Protein AF-D0R4Z8-F1 (afdb_monomer_lite)

pLDDT: mean 88.05, std 11.85, range [53.16, 97.5]

Sequence (98 aa):
MKKLKQFIIKNRQVKGFTLVEMVIVIAIIAMLILLIVPGLSRQKDRATSKTDEALRTTIETQRQLAEDNGDGTSLEELVKKEYISQKQKERYEKLPQK

Secondary structure (DSSP, 8-state):
-HHHHHHHHHT----PPPHHHHHHHHHHHHHHHHHHHHHHHHHHHHHHHHHHHHHHHHHHHHHHHHHHTT---SHHHHHHTTSS-HHHHHHHHTS---

Radius of gyration: 31.8 Å; chains: 1; bounding box: 44×43×94 Å

Structure (mmCIF, N/CA/C/O backbone):
data_AF-D0R4Z8-F1
#
_entry.id   AF-D0R4Z8-F1
#
loop_
_atom_site.group_PDB
_atom_site.id
_atom_site.type_symbol
_atom_site.label_atom_id
_atom_site.label_alt_id
_atom_site.label_comp_id
_atom_site.label_asym_id
_atom_site.label_entity_id
_atom_site.label_seq_id
_atom_site.pdbx_PDB_ins_code
_atom_site.Cartn_x
_atom_site.Cartn_y
_atom_site.Cartn_z
_atom_site.occupancy
_atom_site.B_iso_or_equiv
_atom_site.auth_seq_id
_atom_site.auth_comp_id
_atom_site.auth_asym_id
_atom_site.auth_atom_id
_atom_site.pdbx_PDB_model_num
ATOM 1 N N . MET A 1 1 ? -12.691 -29.568 64.448 1.00 56.84 1 MET A N 1
ATOM 2 C CA . MET A 1 1 ? -12.521 -28.260 63.761 1.00 56.84 1 MET A CA 1
ATOM 3 C C . MET A 1 1 ? -12.261 -28.344 62.249 1.00 56.84 1 MET A C 1
ATOM 5 O O . MET A 1 1 ? -12.763 -27.494 61.526 1.00 56.84 1 MET A O 1
ATOM 9 N N . LYS A 1 2 ? -11.539 -29.352 61.724 1.00 59.50 2 LYS A N 1
ATOM 10 C CA . LYS A 1 2 ? -11.239 -29.461 60.275 1.00 59.50 2 LYS A CA 1
ATOM 11 C C . LYS A 1 2 ? -12.483 -29.592 59.372 1.00 59.50 2 LYS A C 1
ATOM 13 O O . LYS A 1 2 ? -12.521 -28.989 58.306 1.00 59.50 2 LYS A O 1
ATOM 18 N N . LYS A 1 3 ? -13.528 -30.294 59.832 1.00 62.19 3 LYS A N 1
ATOM 19 C CA . LYS A 1 3 ? -14.778 -30.491 59.072 1.00 62.19 3 LYS A CA 1
ATOM 20 C C . LYS A 1 3 ? -15.593 -29.204 58.866 1.00 62.19 3 LYS A C 1
ATOM 22 O O . LYS A 1 3 ? -16.230 -29.054 57.832 1.00 62.19 3 LYS A O 1
ATOM 27 N N . LEU A 1 4 ? -15.507 -28.250 59.799 1.00 63.81 4 LEU A N 1
ATOM 28 C CA . LEU A 1 4 ? -16.214 -26.967 59.709 1.00 63.81 4 LEU A CA 1
ATOM 29 C C . LEU A 1 4 ? -15.574 -26.035 58.665 1.00 63.81 4 LEU A C 1
ATOM 31 O O . LEU A 1 4 ? -16.277 -25.444 57.852 1.00 63.81 4 LEU A O 1
ATOM 35 N N . LYS A 1 5 ? -14.232 -25.983 58.608 1.00 62.19 5 LYS A N 1
ATOM 36 C CA . LYS A 1 5 ? -13.502 -25.269 57.539 1.00 62.19 5 LYS A CA 1
ATOM 37 C C . LYS A 1 5 ? -13.839 -25.819 56.149 1.00 62.19 5 LYS A C 1
ATOM 39 O O . LYS A 1 5 ? -13.984 -25.052 55.204 1.00 62.19 5 LYS A O 1
ATOM 44 N N . GLN A 1 6 ? -13.981 -27.138 56.032 1.00 63.09 6 GLN A N 1
ATOM 45 C CA . GLN A 1 6 ? -14.273 -27.810 54.766 1.00 63.09 6 GLN A CA 1
ATOM 46 C C . GLN A 1 6 ? -15.697 -27.518 54.261 1.00 63.09 6 GLN A C 1
ATOM 48 O O . GLN A 1 6 ? -15.901 -27.397 53.057 1.00 63.09 6 GLN A O 1
ATOM 53 N N . PHE A 1 7 ? -16.659 -27.332 55.172 1.00 64.06 7 PHE A N 1
ATOM 54 C CA . PHE A 1 7 ? -18.031 -26.938 54.841 1.00 64.06 7 PHE A CA 1
ATOM 55 C C . PHE A 1 7 ? -18.110 -25.503 54.289 1.00 64.06 7 PHE A C 1
ATOM 57 O O . PHE A 1 7 ? -18.765 -25.266 53.280 1.00 64.06 7 PHE A O 1
ATOM 64 N N . ILE A 1 8 ? -17.366 -24.564 54.885 1.00 65.56 8 ILE A N 1
ATOM 65 C CA . ILE A 1 8 ? -17.333 -23.155 54.450 1.00 65.56 8 ILE A CA 1
ATOM 66 C C . ILE A 1 8 ? -16.688 -23.004 53.060 1.00 65.56 8 ILE A C 1
ATOM 68 O O . ILE A 1 8 ? -17.145 -22.207 52.245 1.00 65.56 8 ILE A O 1
ATOM 72 N N . ILE A 1 9 ? -15.647 -23.789 52.758 1.00 64.25 9 ILE A N 1
ATOM 73 C CA . ILE A 1 9 ? -14.959 -23.737 51.456 1.00 64.25 9 ILE A CA 1
ATOM 74 C C . ILE A 1 9 ? -15.817 -24.355 50.337 1.00 64.25 9 ILE A C 1
ATOM 76 O O . ILE A 1 9 ? -15.766 -23.880 49.205 1.00 64.25 9 ILE A O 1
ATOM 80 N N . LYS A 1 10 ? -16.647 -25.365 50.644 1.00 63.28 10 LYS A N 1
ATOM 81 C CA . LYS A 1 10 ? -17.489 -26.067 49.657 1.00 63.28 10 LYS A CA 1
ATOM 82 C C . LYS A 1 10 ? -18.624 -25.200 49.085 1.00 63.28 10 LYS A C 1
ATOM 84 O O . LYS A 1 10 ? -19.063 -25.453 47.971 1.00 63.28 10 LYS A O 1
ATOM 89 N N . ASN A 1 11 ? -19.053 -24.163 49.808 1.00 60.91 11 ASN A N 1
ATOM 90 C CA . ASN A 1 11 ? -20.146 -23.264 49.409 1.00 60.91 11 ASN A CA 1
ATOM 91 C C . ASN A 1 11 ? -19.675 -21.924 48.813 1.00 60.91 11 ASN A C 1
ATOM 93 O O . ASN A 1 11 ? -20.470 -20.997 48.652 1.00 60.91 11 ASN A O 1
ATOM 97 N N . ARG A 1 12 ? -18.383 -21.790 48.497 1.00 67.88 12 ARG A N 1
ATOM 98 C CA . ARG A 1 12 ? -17.832 -20.555 47.938 1.00 67.88 12 ARG A CA 1
ATOM 99 C C . ARG A 1 12 ? -18.217 -20.455 46.460 1.00 67.88 12 ARG A C 1
ATOM 101 O O . ARG A 1 12 ? -17.578 -21.069 45.611 1.00 67.88 12 ARG A O 1
ATOM 108 N N . GLN A 1 13 ? -19.264 -19.692 46.148 1.00 69.19 13 GLN A N 1
ATOM 109 C CA . GLN A 1 13 ? -19.571 -19.343 44.762 1.00 69.19 13 GLN A CA 1
ATOM 110 C C . GLN A 1 13 ? -18.427 -18.497 44.202 1.00 69.19 13 GLN A C 1
ATOM 112 O O . GLN A 1 13 ? -18.192 -17.365 44.629 1.00 69.19 13 GLN A O 1
ATOM 117 N N . VAL A 1 14 ? -17.675 -19.081 43.275 1.00 71.19 14 VAL A N 1
ATOM 118 C CA . VAL A 1 14 ? -16.661 -18.366 42.504 1.00 71.19 14 VAL A CA 1
ATOM 119 C C . VAL A 1 14 ? -17.409 -17.421 41.570 1.00 71.19 14 VAL A C 1
ATOM 121 O O . VAL A 1 14 ? -18.209 -17.872 40.753 1.00 71.19 14 VAL A O 1
ATOM 124 N N . LYS A 1 15 ? -17.201 -16.109 41.720 1.00 74.50 15 LYS A N 1
ATOM 125 C CA . LYS A 1 15 ? -17.749 -15.126 40.781 1.00 74.50 15 LYS A CA 1
ATOM 126 C C . LYS A 1 15 ? -17.091 -15.370 39.421 1.00 74.50 15 LYS A C 1
ATOM 128 O O . LYS A 1 15 ? -15.884 -15.190 39.288 1.00 74.50 15 LYS A O 1
ATOM 133 N N . GLY A 1 16 ? -17.873 -15.876 38.472 1.00 73.44 16 GLY A N 1
ATOM 134 C CA . GLY A 1 16 ? -17.447 -16.121 37.099 1.00 73.44 16 GLY A CA 1
ATOM 135 C C . GLY A 1 16 ? -17.553 -14.867 36.237 1.00 73.44 16 GLY A C 1
ATOM 136 O O . GLY A 1 16 ? -18.225 -13.904 36.604 1.00 73.44 16 GLY A O 1
ATOM 137 N N . PHE A 1 17 ? -16.888 -14.924 35.089 1.00 77.06 17 PHE A N 1
ATOM 138 C CA . PHE A 1 17 ? -16.901 -13.898 34.056 1.00 77.06 17 PHE A CA 1
ATOM 139 C C . PHE A 1 17 ? -18.342 -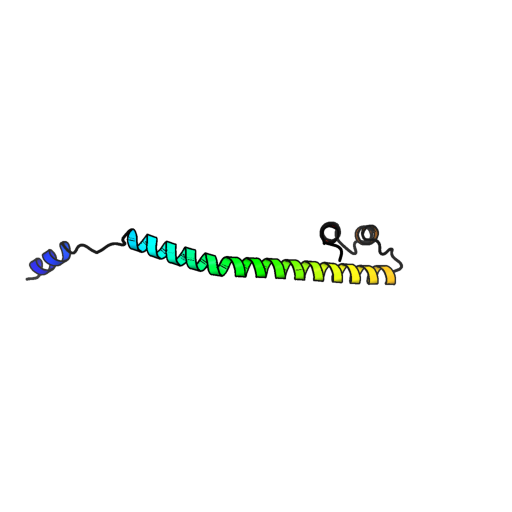13.540 33.639 1.00 77.06 17 PHE A C 1
ATOM 141 O O . PHE A 1 17 ? -19.152 -14.431 33.373 1.00 77.06 17 PHE A O 1
ATOM 148 N N . THR A 1 18 ? -18.674 -12.250 33.587 1.00 89.31 18 THR A N 1
ATOM 149 C CA . THR A 1 18 ? -20.023 -11.767 33.248 1.00 89.31 18 THR A CA 1
ATOM 150 C C . THR A 1 18 ? -20.138 -11.369 31.777 1.00 89.31 18 THR A C 1
ATOM 152 O O . THR A 1 18 ? -19.169 -10.958 31.145 1.00 89.31 18 THR A O 1
ATOM 155 N N . LEU A 1 19 ? -21.350 -11.408 31.214 1.00 91.62 19 LEU A N 1
ATOM 156 C CA . LEU A 1 19 ? -21.582 -10.890 29.857 1.00 91.62 19 LEU A CA 1
ATOM 157 C C . LEU A 1 19 ? -21.230 -9.399 29.741 1.00 91.62 19 LEU A C 1
ATOM 159 O O . LEU A 1 19 ? -20.712 -8.971 28.714 1.00 91.62 19 LEU A O 1
ATOM 163 N N . VAL A 1 20 ? -21.459 -8.625 30.809 1.00 92.62 20 VAL A N 1
ATOM 164 C CA . VAL A 1 20 ? -21.135 -7.192 30.860 1.00 92.62 20 VAL A CA 1
ATOM 165 C C . VAL A 1 20 ? -19.637 -6.958 30.664 1.00 92.62 20 VAL A C 1
ATOM 167 O O . VAL A 1 20 ? -19.257 -6.086 29.886 1.00 92.62 20 VAL A O 1
ATOM 170 N N . GLU A 1 21 ? -18.777 -7.764 31.289 1.00 91.94 21 GLU A N 1
ATOM 171 C CA . GLU A 1 21 ? -17.328 -7.663 31.084 1.00 91.94 21 GLU A CA 1
ATOM 172 C C . GLU A 1 21 ? -16.930 -7.973 29.634 1.00 91.94 21 GLU A C 1
ATOM 174 O O . GLU A 1 21 ? -16.089 -7.272 29.076 1.00 91.94 21 GLU A O 1
ATOM 179 N N . MET A 1 22 ? -17.557 -8.961 28.981 1.00 93.06 22 MET A N 1
ATOM 180 C CA . MET A 1 22 ? -17.265 -9.279 27.571 1.00 93.06 22 MET A CA 1
ATOM 181 C C . MET A 1 22 ? -17.676 -8.123 26.651 1.00 93.06 22 MET A C 1
ATOM 183 O O . MET A 1 22 ? -16.943 -7.784 25.724 1.00 93.06 22 MET A O 1
ATOM 187 N N . VAL A 1 23 ? -18.815 -7.479 26.922 1.00 95.56 23 VAL A N 1
ATOM 188 C CA . VAL A 1 23 ? -19.296 -6.335 26.132 1.00 95.56 23 VAL A CA 1
ATOM 189 C C . VAL A 1 23 ? -18.342 -5.146 26.244 1.00 95.56 23 VAL A C 1
ATOM 191 O O . VAL A 1 23 ? -17.997 -4.548 25.226 1.00 95.56 23 VAL A O 1
ATOM 194 N N . ILE A 1 24 ? -17.869 -4.827 27.452 1.00 95.00 24 ILE A N 1
ATOM 195 C CA . ILE A 1 24 ? -16.907 -3.735 27.661 1.00 95.00 24 ILE A CA 1
ATOM 196 C C . ILE A 1 24 ? -15.588 -4.032 26.933 1.00 95.00 24 ILE A C 1
ATOM 198 O O . ILE A 1 24 ? -15.041 -3.153 26.270 1.00 95.00 24 ILE A O 1
ATOM 202 N N . VAL A 1 25 ? -15.098 -5.275 26.992 1.00 96.25 25 VAL A N 1
ATOM 203 C CA . VAL A 1 25 ? -13.868 -5.682 26.292 1.00 96.25 25 VAL A CA 1
ATOM 204 C C . VAL A 1 25 ? -14.015 -5.539 24.775 1.00 96.25 25 VAL A C 1
ATOM 206 O O . VAL A 1 25 ? -13.149 -4.947 24.131 1.00 96.25 25 VAL A O 1
ATOM 209 N N . ILE A 1 26 ? -15.120 -6.018 24.196 1.00 96.12 26 ILE A N 1
ATOM 210 C CA . ILE A 1 26 ? -15.383 -5.885 22.756 1.00 96.12 26 ILE A CA 1
ATOM 211 C C . ILE A 1 26 ? -15.493 -4.407 22.357 1.00 96.12 26 ILE A C 1
ATOM 213 O O . ILE A 1 26 ? -14.955 -4.021 21.320 1.00 96.12 26 ILE A O 1
ATOM 217 N N . ALA A 1 27 ? -16.120 -3.567 23.186 1.00 96.69 27 ALA A N 1
ATOM 218 C CA . ALA A 1 27 ? -16.218 -2.130 22.934 1.00 96.69 27 ALA A CA 1
ATOM 219 C C . ALA A 1 27 ? -14.837 -1.452 22.888 1.00 96.69 27 ALA A C 1
ATOM 221 O O . ALA A 1 27 ? -14.566 -0.666 21.978 1.00 96.69 27 ALA A O 1
ATOM 222 N N . ILE A 1 28 ? -13.936 -1.797 23.816 1.00 97.25 28 ILE A N 1
ATOM 223 C CA . ILE A 1 28 ? -12.559 -1.280 23.827 1.00 97.25 28 ILE A CA 1
ATOM 224 C C . ILE A 1 28 ? -11.796 -1.754 22.581 1.00 97.25 28 ILE A C 1
ATOM 226 O O . ILE A 1 28 ? -11.160 -0.942 21.911 1.00 97.25 28 ILE A O 1
ATOM 230 N N . ILE A 1 29 ? -11.885 -3.041 22.221 1.00 97.38 29 ILE A N 1
ATOM 231 C CA . ILE A 1 29 ? -11.225 -3.584 21.020 1.00 97.38 29 ILE A CA 1
ATOM 232 C C . ILE A 1 29 ? -11.740 -2.886 19.754 1.00 97.38 29 ILE A C 1
ATOM 234 O O . ILE A 1 29 ? -10.941 -2.480 18.911 1.00 97.38 29 ILE A O 1
ATOM 238 N N . ALA A 1 30 ? -13.055 -2.691 19.632 1.00 96.75 30 ALA A N 1
ATOM 239 C CA . ALA A 1 30 ? -13.654 -1.988 18.502 1.00 96.75 30 ALA A CA 1
ATOM 240 C C . ALA A 1 30 ? -13.134 -0.544 18.390 1.00 96.75 30 ALA A C 1
ATOM 242 O O . ALA A 1 30 ? -12.761 -0.110 17.299 1.00 96.75 30 ALA A O 1
ATOM 243 N N . MET A 1 31 ? -13.028 0.177 19.513 1.00 96.19 31 MET A N 1
ATOM 244 C CA . MET A 1 31 ? -12.452 1.525 19.543 1.00 96.19 31 MET A CA 1
ATOM 245 C C . MET A 1 31 ? -10.988 1.536 19.080 1.00 96.19 31 MET A C 1
ATOM 247 O O . MET A 1 31 ? -10.605 2.387 18.279 1.00 96.19 31 MET A O 1
ATOM 251 N N . LEU A 1 32 ? -10.171 0.578 19.530 1.00 97.50 32 LEU A N 1
ATOM 252 C CA . LEU A 1 32 ? -8.773 0.470 19.101 1.00 97.50 32 LEU A CA 1
ATOM 253 C C . LEU A 1 32 ? -8.652 0.182 17.598 1.00 97.50 32 LEU A C 1
ATOM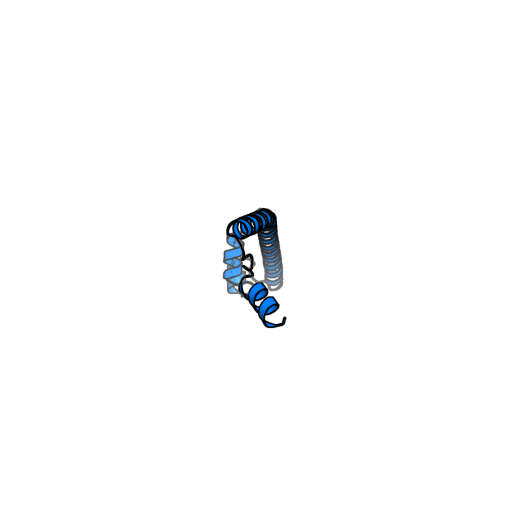 255 O O . LEU A 1 32 ? -7.832 0.803 16.922 1.00 97.50 32 LEU A O 1
ATOM 259 N N . ILE A 1 33 ? -9.490 -0.706 17.053 1.00 96.94 33 ILE A N 1
ATOM 260 C CA . ILE A 1 33 ? -9.519 -1.006 15.612 1.00 96.94 33 ILE A CA 1
ATOM 261 C C . ILE A 1 33 ? -9.814 0.263 14.804 1.00 96.94 33 ILE A C 1
ATOM 263 O O . ILE A 1 33 ? -9.121 0.521 13.820 1.00 96.94 33 ILE A O 1
ATOM 267 N N . LEU A 1 34 ? -10.772 1.092 15.237 1.00 95.69 34 LEU A N 1
ATOM 268 C CA . LEU A 1 34 ? -11.091 2.357 14.563 1.00 95.69 34 LEU A CA 1
ATOM 269 C C . LEU A 1 34 ? -9.894 3.316 14.493 1.00 95.69 34 LEU A C 1
ATOM 271 O O . LEU A 1 34 ? -9.755 4.036 13.506 1.00 95.69 34 LEU A O 1
ATOM 275 N N . LEU A 1 35 ? -9.010 3.311 15.494 1.00 94.75 35 LEU A N 1
ATOM 276 C CA . LEU A 1 35 ? -7.785 4.118 15.478 1.00 94.75 35 LEU A CA 1
ATOM 277 C C . LEU A 1 35 ? -6.697 3.515 14.573 1.00 94.75 35 LEU A C 1
ATOM 279 O O . LEU A 1 35 ? -5.969 4.252 13.905 1.00 94.75 35 LEU A O 1
ATOM 283 N N . ILE A 1 36 ? -6.589 2.185 14.520 1.00 96.12 36 ILE A N 1
ATOM 284 C CA . ILE A 1 36 ? -5.526 1.471 13.792 1.00 96.12 36 ILE A CA 1
ATOM 285 C C . ILE A 1 36 ? -5.805 1.392 12.283 1.00 96.12 36 ILE A C 1
ATOM 287 O O . ILE A 1 36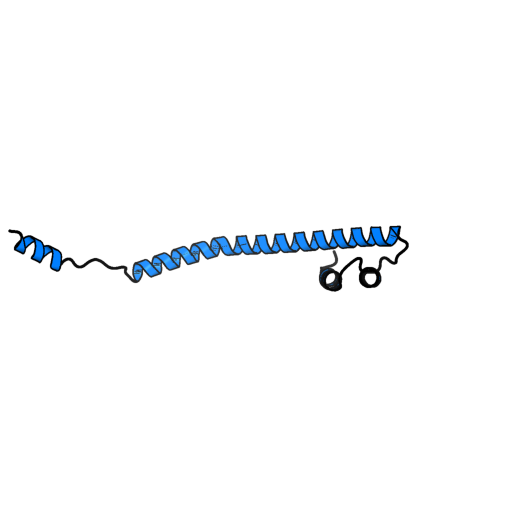 ? -4.906 1.641 11.474 1.00 96.12 36 ILE A O 1
ATOM 291 N N . VAL A 1 37 ? -7.041 1.081 11.882 1.00 96.50 37 VAL A N 1
ATOM 292 C CA . VAL A 1 37 ? -7.456 0.910 10.475 1.00 96.50 37 VAL A CA 1
ATOM 293 C C . VAL A 1 37 ? -7.046 2.076 9.558 1.00 96.50 37 VAL A C 1
ATOM 295 O O . VAL A 1 37 ? -6.445 1.807 8.512 1.00 96.50 37 VAL A O 1
ATOM 298 N N . PRO A 1 38 ? -7.277 3.363 9.897 1.00 95.00 38 PRO A N 1
ATOM 299 C CA . PRO A 1 38 ? -6.873 4.462 9.021 1.00 95.00 38 PRO A CA 1
ATOM 300 C C . PRO A 1 38 ? -5.346 4.595 8.909 1.00 95.00 38 PRO A C 1
ATOM 302 O O . PRO A 1 38 ? -4.838 5.039 7.878 1.00 95.00 38 PRO A O 1
ATOM 305 N N . GLY A 1 39 ? -4.598 4.199 9.944 1.00 94.75 39 GLY A N 1
ATOM 306 C CA . GLY A 1 39 ? -3.138 4.123 9.899 1.00 94.75 39 GLY A CA 1
ATOM 307 C C . GLY A 1 39 ? -2.649 3.060 8.913 1.00 94.75 39 GLY A C 1
ATOM 308 O O . GLY A 1 39 ? -1.792 3.351 8.079 1.00 94.75 39 GLY A O 1
ATOM 309 N N . LEU A 1 40 ? -3.245 1.864 8.955 1.00 95.38 40 LEU A N 1
ATOM 310 C CA . LEU A 1 40 ? -2.920 0.760 8.044 1.00 95.38 40 LEU A CA 1
ATOM 311 C C . LEU A 1 40 ? -3.267 1.083 6.588 1.00 95.38 40 LEU A C 1
ATOM 313 O O . LEU A 1 40 ? -2.456 0.820 5.702 1.00 95.38 40 LEU A O 1
ATOM 317 N N . SER A 1 41 ? -4.426 1.704 6.337 1.00 95.25 41 SER A N 1
ATOM 318 C 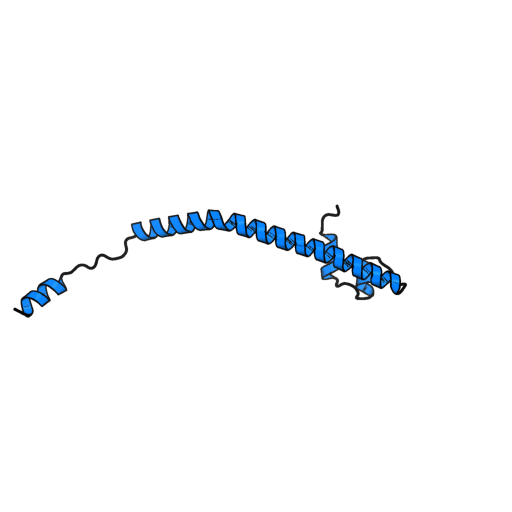CA . SER A 1 41 ? -4.809 2.130 4.983 1.00 95.25 41 SER A CA 1
ATOM 319 C C . SER A 1 41 ? -3.770 3.085 4.397 1.00 95.25 41 SER A C 1
ATOM 321 O O . SER A 1 41 ? -3.230 2.830 3.326 1.00 95.25 41 SER A O 1
ATOM 323 N N . ARG A 1 42 ? -3.382 4.124 5.151 1.00 95.56 42 ARG A N 1
ATOM 324 C CA . ARG A 1 42 ? -2.358 5.083 4.708 1.00 95.56 42 ARG A CA 1
ATOM 325 C C . ARG A 1 42 ? -0.997 4.434 4.451 1.00 95.56 42 ARG A C 1
ATOM 327 O O . ARG A 1 42 ? -0.289 4.858 3.542 1.00 95.56 42 ARG A O 1
ATOM 334 N N . GLN A 1 43 ? -0.603 3.431 5.238 1.00 96.06 43 GLN A N 1
ATOM 335 C CA . GLN A 1 43 ? 0.644 2.693 5.001 1.00 96.06 43 GLN A CA 1
ATOM 336 C C . GLN A 1 43 ? 0.578 1.857 3.721 1.00 96.06 43 GLN A C 1
ATOM 338 O O . GLN A 1 43 ? 1.531 1.872 2.943 1.00 96.06 43 GLN A O 1
ATOM 343 N N . LYS A 1 44 ? -0.549 1.181 3.472 1.00 96.06 44 LYS A N 1
ATOM 344 C CA . LYS A 1 44 ? -0.784 0.430 2.234 1.00 96.06 44 LYS A CA 1
ATOM 345 C C . LYS A 1 44 ? -0.735 1.342 1.007 1.00 96.06 44 LYS A C 1
ATOM 347 O O . LYS A 1 44 ? -0.080 0.997 0.023 1.00 96.06 44 LYS A O 1
ATOM 352 N N . ASP A 1 45 ? -1.361 2.513 1.085 1.00 95.44 45 ASP A N 1
ATOM 353 C CA . ASP A 1 45 ? -1.376 3.486 -0.011 1.00 95.44 45 ASP A CA 1
ATOM 354 C C . ASP A 1 45 ? 0.038 4.009 -0.305 1.00 95.44 45 ASP A C 1
ATOM 356 O O . ASP A 1 45 ? 0.477 3.998 -1.452 1.00 95.44 45 ASP A O 1
ATOM 360 N N . ARG A 1 46 ? 0.804 4.366 0.738 1.00 96.00 46 ARG A N 1
ATOM 361 C CA . ARG A 1 46 ? 2.215 4.784 0.612 1.00 96.00 46 ARG A CA 1
ATOM 362 C C . ARG A 1 46 ? 3.115 3.690 0.039 1.00 96.00 46 ARG A C 1
ATOM 364 O O . ARG A 1 46 ? 4.009 3.975 -0.753 1.00 96.00 46 ARG A O 1
ATOM 371 N N . ALA A 1 47 ? 2.920 2.441 0.456 1.00 96.31 47 ALA A N 1
ATOM 372 C CA . ALA A 1 47 ? 3.678 1.313 -0.078 1.00 96.31 47 ALA A CA 1
ATOM 373 C C . ALA A 1 47 ? 3.367 1.092 -1.564 1.00 96.31 47 ALA A C 1
ATOM 375 O O . ALA A 1 47 ? 4.282 0.877 -2.361 1.00 96.31 47 ALA A O 1
ATOM 376 N N . THR A 1 48 ? 2.091 1.201 -1.940 1.00 94.25 48 THR A N 1
ATOM 377 C CA . THR A 1 48 ? 1.643 1.105 -3.334 1.00 94.25 48 THR A CA 1
ATOM 378 C C . THR A 1 48 ? 2.270 2.214 -4.174 1.00 94.25 48 THR A C 1
ATOM 380 O O . THR A 1 48 ? 2.956 1.902 -5.144 1.00 94.25 48 THR A O 1
ATOM 383 N N . SER A 1 49 ? 2.173 3.477 -3.740 1.00 94.00 49 SER A N 1
ATOM 384 C CA . SER A 1 49 ? 2.750 4.611 -4.472 1.00 94.00 49 SER A CA 1
ATOM 385 C C . SER A 1 49 ? 4.266 4.499 -4.632 1.00 94.00 49 SER A C 1
ATOM 387 O O . SER A 1 49 ? 4.787 4.739 -5.715 1.00 94.00 49 SER A O 1
ATOM 389 N N . LYS A 1 50 ? 4.982 4.078 -3.580 1.00 95.56 50 LYS A N 1
ATOM 390 C CA . LYS A 1 50 ? 6.436 3.876 -3.639 1.00 95.56 50 LYS A CA 1
ATOM 391 C C . LYS A 1 50 ? 6.817 2.744 -4.595 1.00 95.56 50 LYS A C 1
ATOM 393 O O . LYS A 1 50 ? 7.832 2.822 -5.278 1.00 95.56 50 LYS A O 1
ATOM 398 N N . THR A 1 51 ? 6.007 1.688 -4.646 1.00 93.81 51 THR A N 1
ATOM 399 C CA . THR A 1 51 ? 6.223 0.577 -5.580 1.00 93.81 51 THR A CA 1
ATOM 400 C C . THR A 1 51 ? 5.964 1.011 -7.022 1.00 93.81 51 THR A C 1
ATOM 402 O O . THR A 1 51 ? 6.706 0.614 -7.915 1.00 93.81 51 THR A O 1
ATOM 405 N N . ASP A 1 52 ? 4.938 1.828 -7.254 1.00 94.00 52 ASP A N 1
ATOM 406 C CA . ASP A 1 52 ? 4.626 2.359 -8.581 1.00 94.00 52 ASP A CA 1
ATOM 407 C C . ASP A 1 52 ? 5.721 3.321 -9.068 1.00 94.00 52 ASP A C 1
ATOM 409 O O . ASP A 1 52 ? 6.141 3.240 -10.219 1.00 94.00 52 ASP A O 1
ATOM 413 N N . GLU A 1 53 ? 6.249 4.174 -8.189 1.00 94.56 53 GLU A N 1
ATOM 414 C CA . GLU A 1 53 ? 7.402 5.035 -8.480 1.00 94.56 53 GLU A CA 1
ATOM 415 C C . GLU A 1 53 ? 8.650 4.211 -8.823 1.00 94.56 53 GLU A C 1
ATOM 417 O O . GLU A 1 53 ? 9.263 4.423 -9.867 1.00 94.56 53 GLU A O 1
ATOM 422 N N . ALA A 1 54 ? 8.977 3.203 -8.009 1.00 95.50 54 ALA A N 1
ATOM 423 C CA . ALA A 1 54 ? 10.099 2.308 -8.277 1.00 95.50 54 ALA A CA 1
ATOM 424 C C . ALA A 1 54 ? 9.942 1.555 -9.608 1.00 95.50 54 ALA A C 1
ATOM 426 O O . ALA A 1 54 ? 10.927 1.342 -10.318 1.00 95.50 54 ALA A O 1
ATOM 427 N N . LEU A 1 55 ? 8.712 1.176 -9.974 1.00 95.00 55 LEU A N 1
ATOM 428 C CA . LEU A 1 55 ? 8.421 0.559 -11.266 1.00 95.00 55 LEU A CA 1
ATOM 429 C C . LEU A 1 55 ? 8.697 1.528 -12.420 1.00 95.00 55 LEU A C 1
ATOM 431 O O . LEU A 1 55 ? 9.313 1.117 -13.402 1.00 95.00 55 LEU A O 1
ATOM 435 N N . ARG A 1 56 ? 8.287 2.800 -12.299 1.00 94.38 56 ARG A N 1
ATOM 436 C CA . ARG A 1 56 ? 8.578 3.824 -13.315 1.00 94.38 56 ARG A CA 1
ATOM 437 C C . ARG A 1 56 ? 10.077 4.009 -13.503 1.00 94.38 56 ARG A C 1
ATOM 439 O O . ARG A 1 56 ? 10.545 3.926 -14.632 1.00 94.38 56 ARG A O 1
ATOM 446 N N . THR A 1 57 ? 10.817 4.175 -12.410 1.00 94.94 57 THR A N 1
ATOM 447 C CA . THR A 1 57 ? 12.279 4.311 -12.452 1.00 94.94 57 THR A CA 1
ATOM 448 C C . THR A 1 57 ? 12.936 3.082 -13.067 1.00 94.94 57 THR A C 1
ATOM 450 O O . THR A 1 57 ? 13.819 3.217 -13.901 1.00 94.94 57 THR A O 1
ATOM 453 N N . THR A 1 58 ? 12.476 1.880 -12.712 1.00 94.69 58 THR A N 1
ATOM 454 C CA . THR A 1 58 ? 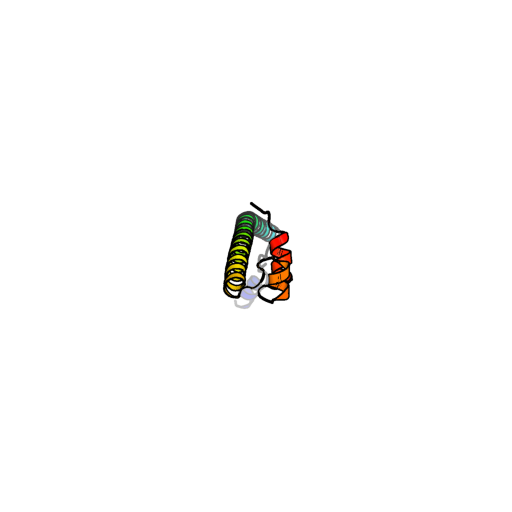13.025 0.639 -13.27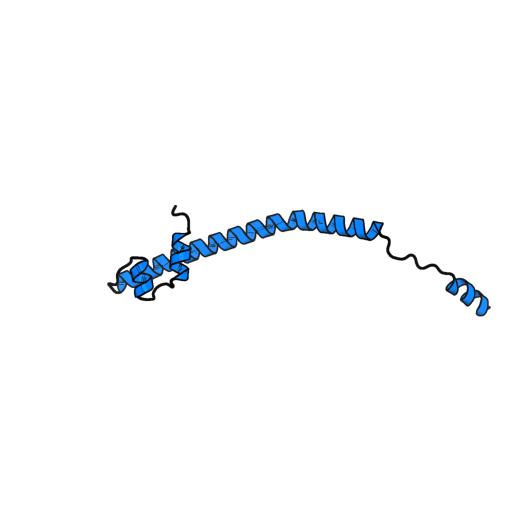2 1.00 94.69 58 THR A CA 1
ATOM 455 C C . THR A 1 58 ? 12.820 0.578 -14.781 1.00 94.69 58 THR A C 1
ATOM 457 O O . THR A 1 58 ? 13.768 0.290 -15.500 1.00 94.69 58 THR A O 1
ATOM 460 N N . ILE A 1 59 ? 11.608 0.866 -15.268 1.00 94.31 59 ILE A N 1
ATOM 461 C CA . ILE A 1 59 ? 11.315 0.880 -16.708 1.00 94.31 59 ILE A CA 1
ATOM 462 C C . ILE A 1 59 ? 12.162 1.932 -17.423 1.00 94.31 59 ILE A C 1
ATOM 464 O O . ILE A 1 59 ? 12.687 1.642 -18.490 1.00 94.31 59 ILE A O 1
ATOM 468 N N . GLU A 1 60 ? 12.349 3.108 -16.828 1.00 93.56 60 GLU A N 1
ATOM 469 C CA . GLU A 1 60 ? 13.216 4.144 -17.393 1.00 93.56 60 GLU A CA 1
ATOM 470 C C . GLU A 1 60 ? 14.676 3.682 -17.488 1.00 93.56 60 GLU A C 1
ATOM 472 O O . GLU A 1 60 ? 15.294 3.793 -18.542 1.00 93.56 60 GLU A O 1
ATOM 477 N N . THR A 1 61 ? 15.215 3.058 -16.438 1.00 95.38 61 THR A N 1
ATOM 478 C CA . THR A 1 61 ? 16.556 2.454 -16.484 1.00 95.38 61 THR A CA 1
ATOM 479 C C . THR A 1 61 ? 16.650 1.366 -17.554 1.00 95.38 61 THR A C 1
ATOM 481 O O . THR A 1 61 ? 17.651 1.279 -18.256 1.00 95.38 61 THR A O 1
ATOM 484 N N . GLN A 1 62 ? 15.609 0.546 -17.719 1.00 94.25 62 GLN A N 1
ATOM 485 C CA . GLN A 1 62 ? 15.578 -0.469 -18.775 1.00 94.25 62 GLN A CA 1
ATOM 486 C C . GLN A 1 62 ? 15.499 0.144 -20.180 1.00 94.25 62 GLN A C 1
ATOM 488 O O . GLN A 1 62 ? 16.098 -0.397 -21.104 1.00 94.25 62 GLN A O 1
ATOM 493 N N . ARG A 1 63 ? 14.815 1.282 -20.353 1.00 94.62 63 ARG A N 1
ATOM 494 C CA . ARG A 1 63 ? 14.820 2.036 -21.617 1.00 94.62 63 ARG A CA 1
ATOM 495 C C . ARG A 1 63 ? 16.204 2.559 -21.955 1.00 94.62 63 ARG A C 1
ATOM 497 O O . ARG A 1 63 ? 16.624 2.391 -23.091 1.00 94.62 63 ARG A O 1
ATOM 504 N N . GLN A 1 64 ? 16.902 3.134 -20.980 1.00 93.75 64 GLN A N 1
ATOM 505 C CA . GLN A 1 64 ? 18.273 3.616 -21.164 1.00 93.75 64 GLN A CA 1
ATOM 506 C C . GLN A 1 64 ? 19.210 2.471 -21.565 1.00 93.75 64 GLN A C 1
ATOM 508 O O . GLN A 1 64 ? 19.945 2.587 -22.536 1.00 93.75 64 GLN A O 1
ATOM 513 N N . LEU A 1 65 ? 19.106 1.315 -20.898 1.00 94.19 65 LEU A N 1
ATOM 514 C CA . LEU A 1 65 ? 19.876 0.121 -21.267 1.00 94.19 65 LEU A CA 1
ATOM 515 C C . LEU A 1 65 ? 19.537 -0.415 -22.667 1.00 94.19 65 LEU A C 1
ATOM 517 O O . LEU A 1 65 ? 20.407 -0.964 -23.340 1.00 94.19 65 LEU A O 1
ATOM 521 N N . ALA A 1 66 ? 18.278 -0.311 -23.098 1.00 93.94 66 ALA A N 1
ATOM 522 C CA . ALA A 1 66 ? 17.884 -0.670 -24.458 1.00 93.94 66 ALA A CA 1
ATOM 523 C C . ALA A 1 66 ? 18.476 0.309 -25.480 1.00 93.94 66 ALA A C 1
ATOM 525 O O . ALA A 1 66 ? 19.049 -0.126 -26.474 1.00 93.94 66 ALA A O 1
ATOM 526 N N . GLU A 1 67 ? 18.414 1.610 -25.199 1.00 93.62 67 GLU A N 1
ATOM 527 C CA . GLU A 1 67 ? 18.971 2.660 -26.055 1.00 93.62 67 GLU A CA 1
ATOM 528 C C . GLU A 1 67 ? 20.490 2.517 -26.229 1.00 93.62 67 GLU A C 1
ATOM 530 O O . GLU A 1 67 ? 20.975 2.535 -27.361 1.00 93.62 67 GLU A O 1
ATOM 535 N N . ASP A 1 68 ? 21.226 2.260 -25.143 1.00 94.25 68 ASP A N 1
ATOM 536 C CA . ASP A 1 68 ? 22.676 2.017 -25.169 1.00 94.25 68 ASP A CA 1
ATOM 537 C C . ASP A 1 68 ? 23.053 0.792 -26.022 1.00 94.25 68 ASP A C 1
ATOM 539 O O . ASP A 1 68 ? 24.108 0.761 -26.661 1.00 94.25 68 ASP A O 1
ATOM 543 N N . ASN A 1 69 ? 22.173 -0.211 -26.070 1.00 91.31 69 ASN A N 1
ATOM 544 C CA . ASN A 1 69 ? 22.350 -1.417 -26.879 1.00 91.31 69 ASN A CA 1
ATOM 545 C C . ASN A 1 69 ? 21.848 -1.259 -28.327 1.00 91.31 69 ASN A C 1
ATOM 547 O O . ASN A 1 69 ? 21.941 -2.208 -29.109 1.00 91.31 69 ASN A O 1
ATOM 551 N N . GLY A 1 70 ? 21.320 -0.088 -28.700 1.00 90.06 70 GLY A N 1
ATOM 552 C CA . GLY A 1 70 ? 20.708 0.155 -30.009 1.00 90.06 70 GLY A CA 1
ATOM 553 C C . GLY A 1 70 ? 19.373 -0.571 -30.213 1.00 90.06 70 GLY A C 1
ATOM 554 O O . GLY A 1 70 ? 18.919 -0.723 -31.349 1.00 90.06 70 GLY A O 1
ATOM 555 N N . ASP A 1 71 ? 18.757 -1.036 -29.128 1.00 90.75 71 ASP A N 1
ATOM 556 C CA . ASP A 1 71 ? 17.448 -1.669 -29.122 1.00 90.75 71 ASP A CA 1
ATOM 557 C C . ASP A 1 71 ? 16.328 -0.625 -29.012 1.00 90.75 71 ASP A C 1
ATOM 559 O O . ASP A 1 71 ? 16.495 0.495 -28.526 1.00 90.75 71 ASP A O 1
ATOM 563 N N . GLY A 1 72 ? 15.144 -0.998 -29.493 1.00 86.19 72 GLY A N 1
ATOM 564 C CA . GLY A 1 72 ? 13.980 -0.129 -29.438 1.00 86.19 72 GLY A CA 1
ATOM 565 C C . GLY A 1 72 ? 13.468 0.075 -28.007 1.00 86.19 72 GLY A C 1
ATOM 566 O O . GLY A 1 72 ? 13.492 -0.834 -27.176 1.00 86.19 72 GLY A O 1
ATOM 567 N N . THR A 1 73 ? 13.007 1.291 -27.712 1.00 90.00 73 THR A N 1
ATOM 568 C CA . THR A 1 73 ? 12.650 1.714 -26.348 1.00 90.00 73 THR A CA 1
ATOM 569 C C . THR A 1 73 ? 11.149 1.628 -26.058 1.00 90.00 73 THR A C 1
ATOM 571 O O . THR A 1 73 ? 10.720 1.945 -24.948 1.00 90.00 73 THR A O 1
ATOM 574 N N . SER A 1 74 ? 10.316 1.214 -27.020 1.00 91.12 74 SER A N 1
ATOM 575 C CA . SER A 1 74 ? 8.872 1.048 -26.787 1.00 91.12 74 SER A CA 1
ATOM 576 C C . SER A 1 74 ? 8.588 -0.031 -25.734 1.00 91.12 74 SER A C 1
ATOM 578 O O . SER A 1 74 ? 9.356 -0.977 -25.578 1.00 91.12 74 SER A O 1
ATOM 580 N N . LEU A 1 75 ? 7.472 0.078 -25.000 1.00 88.44 75 LEU A N 1
ATOM 581 C CA . LEU A 1 75 ? 7.123 -0.919 -23.974 1.00 88.44 75 LEU A CA 1
ATOM 582 C C . LEU A 1 75 ? 6.978 -2.326 -24.579 1.00 88.44 75 LEU A C 1
ATOM 584 O O . LEU A 1 75 ? 7.289 -3.319 -23.928 1.00 88.44 75 LEU A O 1
ATOM 588 N N . GLU A 1 76 ? 6.523 -2.416 -25.826 1.00 92.06 76 GLU A N 1
ATOM 589 C CA . GLU A 1 76 ? 6.422 -3.645 -26.611 1.00 92.06 76 GLU A CA 1
ATOM 590 C C . GLU A 1 76 ? 7.796 -4.254 -26.900 1.00 92.06 76 GLU A C 1
ATOM 592 O O . GLU A 1 76 ? 7.976 -5.464 -26.756 1.00 92.06 76 GLU A O 1
ATOM 597 N N . GLU A 1 77 ? 8.768 -3.429 -27.287 1.00 89.94 77 GLU A N 1
ATOM 598 C CA . GLU A 1 77 ? 10.134 -3.873 -27.568 1.00 89.94 77 GLU A CA 1
ATOM 599 C C . GLU A 1 77 ? 10.870 -4.271 -26.295 1.00 89.94 77 GLU A C 1
ATOM 601 O O . GLU A 1 77 ? 11.522 -5.311 -26.294 1.00 89.94 77 GLU A O 1
ATOM 606 N N . LEU A 1 78 ? 10.684 -3.535 -25.196 1.00 92.38 78 LEU A N 1
ATOM 607 C CA . LEU A 1 78 ? 11.253 -3.894 -23.895 1.00 92.38 78 LEU A CA 1
ATOM 608 C C . LEU A 1 78 ? 10.739 -5.249 -23.397 1.00 92.38 78 LEU A C 1
ATOM 610 O O . LEU A 1 78 ? 11.495 -6.000 -22.788 1.00 92.38 78 LEU A O 1
ATOM 614 N N . VAL A 1 79 ? 9.473 -5.592 -23.665 1.00 93.88 79 VAL A N 1
ATOM 615 C CA . VAL A 1 79 ? 8.948 -6.936 -23.371 1.00 93.88 79 VAL A CA 1
ATOM 616 C C . VAL A 1 79 ? 9.533 -7.969 -24.330 1.00 93.88 79 VAL A C 1
ATOM 618 O O . VAL A 1 79 ? 9.979 -9.028 -23.898 1.00 93.88 79 VAL A O 1
ATOM 621 N N . LYS A 1 80 ? 9.558 -7.670 -25.634 1.00 92.94 80 LYS A N 1
ATOM 622 C CA . LYS A 1 80 ? 10.066 -8.583 -26.671 1.00 92.94 80 LYS A CA 1
ATOM 623 C C . LYS A 1 80 ? 11.544 -8.935 -26.474 1.00 92.94 80 LYS A C 1
ATOM 625 O O . LYS A 1 80 ? 11.950 -10.046 -26.798 1.00 92.94 80 LYS A O 1
ATOM 630 N N . LYS A 1 81 ? 12.333 -7.982 -25.983 1.00 91.75 81 LYS A N 1
ATOM 631 C CA . LYS A 1 81 ? 13.764 -8.105 -25.677 1.00 91.75 81 LYS A CA 1
ATOM 632 C C . LYS A 1 81 ? 14.032 -8.516 -24.224 1.00 91.75 81 LYS A C 1
ATOM 634 O O . LYS A 1 81 ? 15.180 -8.528 -23.806 1.00 91.75 81 LYS A O 1
ATOM 639 N N . GLU A 1 82 ? 12.982 -8.853 -23.474 1.00 91.19 82 GLU A N 1
ATOM 640 C CA . GLU A 1 82 ? 13.039 -9.345 -22.091 1.00 91.19 82 GLU A CA 1
ATOM 641 C C . GLU A 1 82 ? 13.656 -8.377 -21.063 1.00 91.19 82 GLU A C 1
ATOM 643 O O . GLU A 1 82 ? 13.955 -8.775 -19.938 1.00 91.19 82 GLU A O 1
ATOM 648 N N . TYR A 1 83 ? 13.768 -7.086 -21.387 1.00 91.44 83 TYR A N 1
ATOM 649 C CA . TYR A 1 83 ? 14.148 -6.044 -20.427 1.00 91.44 83 TYR A CA 1
ATOM 650 C C . TYR A 1 83 ? 13.104 -5.879 -19.314 1.00 91.44 83 TYR A C 1
ATOM 652 O O . TYR A 1 83 ? 13.439 -5.581 -18.166 1.00 91.44 83 TYR A O 1
ATOM 660 N N . ILE A 1 84 ? 11.820 -6.068 -19.639 1.00 93.31 84 ILE A N 1
ATOM 661 C CA . ILE A 1 84 ? 10.715 -6.021 -18.674 1.00 93.31 84 ILE A CA 1
ATOM 662 C C . ILE A 1 84 ? 9.741 -7.179 -18.899 1.00 93.31 84 ILE A C 1
ATOM 664 O O . ILE A 1 84 ? 9.534 -7.651 -20.012 1.00 93.31 84 ILE A O 1
ATOM 668 N N . SER A 1 85 ? 9.076 -7.617 -17.834 1.00 95.31 85 SER A N 1
ATOM 669 C CA . SER A 1 85 ? 8.032 -8.642 -17.915 1.00 95.31 85 SER A CA 1
ATOM 670 C C . SER A 1 85 ? 6.688 -8.078 -18.387 1.00 95.31 85 SER A C 1
ATOM 672 O O . SER A 1 85 ? 6.349 -6.918 -18.139 1.00 95.31 85 SER A O 1
ATOM 674 N N . GLN A 1 86 ? 5.843 -8.950 -18.945 1.00 93.62 86 GLN A N 1
ATOM 675 C CA . GLN A 1 86 ? 4.465 -8.609 -19.319 1.00 93.62 86 GLN A CA 1
ATOM 676 C C . GLN A 1 86 ? 3.658 -8.035 -18.138 1.00 93.62 86 GLN A C 1
ATOM 678 O O . GLN A 1 86 ? 2.906 -7.077 -18.294 1.00 93.62 86 GLN A O 1
ATOM 683 N N . LYS A 1 87 ? 3.878 -8.552 -16.920 1.00 92.88 87 LYS A N 1
ATOM 684 C CA . LYS A 1 87 ? 3.230 -8.049 -15.696 1.00 92.88 87 LYS A CA 1
ATOM 685 C C . LYS A 1 87 ? 3.649 -6.618 -15.353 1.00 92.88 87 LYS A C 1
ATOM 687 O O . LYS A 1 87 ? 2.835 -5.847 -14.849 1.00 92.88 87 LYS A O 1
ATOM 692 N N . GLN A 1 88 ? 4.914 -6.265 -15.588 1.00 93.00 88 GLN A N 1
ATOM 693 C CA . GLN A 1 88 ? 5.412 -4.905 -15.369 1.00 93.00 88 GLN A CA 1
ATOM 694 C C . GLN A 1 88 ? 4.812 -3.935 -16.387 1.00 93.00 88 GLN A C 1
ATOM 696 O O . GLN A 1 88 ? 4.375 -2.861 -15.981 1.00 93.00 88 GLN A O 1
ATOM 701 N N . LYS A 1 89 ? 4.703 -4.345 -17.660 1.00 93.38 89 LYS A N 1
ATOM 702 C CA . LYS A 1 89 ? 4.006 -3.579 -18.703 1.00 93.38 89 LYS A CA 1
ATOM 703 C C . LYS A 1 89 ? 2.547 -3.309 -18.321 1.00 93.38 89 LYS A C 1
ATOM 705 O O . LYS A 1 89 ? 2.157 -2.153 -18.197 1.00 93.38 89 LYS A O 1
ATOM 710 N N . GLU A 1 90 ? 1.771 -4.356 -18.039 1.00 93.25 90 GLU A N 1
ATOM 711 C CA . GLU A 1 90 ? 0.349 -4.229 -17.680 1.00 93.25 90 GLU A CA 1
ATOM 712 C C . GLU A 1 90 ? 0.124 -3.353 -16.446 1.00 93.25 90 GLU A C 1
ATOM 714 O O . GLU A 1 90 ? -0.864 -2.622 -16.353 1.00 93.25 90 GLU A O 1
ATOM 719 N N . ARG A 1 91 ? 1.017 -3.450 -15.454 1.00 91.56 91 ARG A N 1
ATOM 720 C CA . ARG A 1 91 ? 0.932 -2.610 -14.261 1.00 91.56 91 ARG A CA 1
ATOM 721 C C . ARG A 1 91 ? 1.255 -1.157 -14.587 1.00 91.56 91 ARG A C 1
ATOM 723 O O . ARG A 1 91 ? 0.534 -0.291 -14.109 1.00 91.56 91 ARG A O 1
ATOM 730 N N . TYR A 1 92 ? 2.289 -0.901 -15.386 1.00 91.94 92 TYR A N 1
ATOM 731 C CA . TYR A 1 92 ? 2.699 0.444 -15.785 1.00 91.94 92 TYR A CA 1
ATOM 732 C C . TYR A 1 92 ? 1.632 1.158 -16.627 1.00 91.94 92 TYR A C 1
ATOM 734 O O . TYR A 1 92 ? 1.370 2.333 -16.396 1.00 91.94 92 TYR A O 1
ATOM 742 N N . GLU A 1 93 ? 0.953 0.448 -17.531 1.00 91.81 93 GLU A N 1
ATOM 743 C CA . GLU A 1 93 ? -0.152 0.989 -18.344 1.00 91.81 93 GLU A CA 1
ATOM 744 C C . GLU A 1 93 ? -1.365 1.416 -17.509 1.00 91.81 93 GLU A C 1
ATOM 746 O O . GLU A 1 93 ? -2.076 2.352 -17.868 1.00 91.81 93 GLU A O 1
ATOM 751 N N . LYS A 1 94 ? -1.600 0.746 -16.376 1.00 90.69 94 LYS A N 1
ATOM 752 C CA . LYS A 1 94 ? -2.681 1.082 -15.439 1.00 90.69 94 LYS A CA 1
ATOM 753 C C . LYS A 1 94 ? -2.330 2.251 -14.522 1.00 90.69 94 LYS A C 1
ATOM 755 O O . LYS A 1 94 ? -3.210 2.733 -13.806 1.00 90.69 94 LYS A O 1
ATOM 760 N N . LEU A 1 95 ? -1.070 2.691 -14.497 1.00 88.25 95 LEU A N 1
ATOM 761 C CA . LEU A 1 95 ? -0.685 3.843 -13.695 1.00 88.25 95 LEU A CA 1
ATOM 762 C C . LEU A 1 95 ? -1.208 5.124 -14.356 1.00 88.25 95 LEU A C 1
ATOM 764 O O . LEU A 1 95 ? -1.036 5.304 -15.561 1.00 88.25 95 LEU A O 1
ATOM 768 N N . PRO A 1 96 ? -1.789 6.058 -13.584 1.00 79.06 96 PRO A N 1
ATOM 769 C CA . PRO A 1 96 ? -2.168 7.356 -14.120 1.00 79.06 96 PRO A CA 1
ATOM 770 C C . PRO A 1 96 ? -0.917 8.053 -14.658 1.00 79.06 96 PRO A C 1
ATOM 772 O O . PRO A 1 96 ? 0.039 8.270 -13.908 1.00 79.06 96 PRO A O 1
ATOM 775 N N . GLN A 1 97 ? -0.907 8.364 -15.954 1.00 63.72 97 GLN A N 1
ATOM 776 C CA . GLN A 1 97 ? 0.140 9.183 -16.552 1.00 63.72 97 GLN A CA 1
ATOM 777 C C . GLN A 1 97 ? -0.064 10.608 -16.038 1.00 63.72 97 GLN A C 1
ATOM 779 O O . GLN A 1 97 ? -1.103 11.215 -16.294 1.00 63.72 97 GLN A O 1
ATOM 784 N N . LYS A 1 98 ? 0.867 11.073 -15.206 1.00 53.16 98 LYS A N 1
ATOM 785 C CA . LYS A 1 98 ? 0.938 12.479 -14.812 1.00 53.16 98 LYS A CA 1
ATOM 786 C C . LYS A 1 98 ? 1.731 13.246 -15.848 1.00 53.16 98 LYS A C 1
ATOM 788 O O . LYS A 1 98 ? 2.733 12.668 -16.322 1.00 53.16 98 LYS A O 1
#

InterPro domains:
  IPR012902 Prokaryotic N-terminal methylation site [PF07963] (12-36)
  IPR012902 Prokaryotic N-terminal methylation site [PS00409] (15-35)
  IPR012902 Prokaryotic N-terminal methylation site [TIGR02532] (15-36)
  IPR016940 Competence protein ComGC [NF040999] (15-94)
  IPR016940 Competence protein ComGC [PIRSF029928] (1-94)
  IPR045584 Pilin-like [SSF54523] (17-70)

Organism: Lactobacillus johnsonii (strain FI9785) (NCBI:txid633699)

Foldseek 3Di:
DVVVVVVVVVPDDDDDDDPVNVVVVVVVVVVVCVVVVVVVVVVVVVVVVVVLVVLVVLLVVLLVVCVVVVWDSDPVRCCVVVSDDPVSSVSNVPDPDD